Protein AF-A0A523G9M4-F1 (afdb_monomer_lite)

Secondary structure (DSSP, 8-state):
---------------------------------HHHHHHHHHHHHHHHHHHHHTTHHHHHHHHHHHHHHHHHHHHTS--TTHHHHHHHHHHHHHHHHHHHHHHHHHHHH-----TTS-HHHHHHHHHHHHHHHHHHHHHHHHHHHHHHHHHHHTTTT--

Structure (mmCIF, N/CA/C/O backbone):
data_AF-A0A523G9M4-F1
#
_entry.id   AF-A0A523G9M4-F1
#
loop_
_atom_site.group_PDB
_atom_site.id
_atom_site.type_symbol
_atom_site.label_atom_id
_atom_site.label_alt_id
_atom_site.label_comp_id
_atom_site.label_asym_id
_atom_site.label_entity_id
_atom_site.label_seq_id
_atom_site.pdbx_PDB_ins_code
_atom_site.Cartn_x
_atom_site.Cartn_y
_atom_site.Cartn_z
_atom_site.occupancy
_atom_site.B_iso_or_equiv
_atom_site.auth_seq_id
_atom_site.auth_comp_id
_atom_site.auth_asym_id
_atom_site.auth_atom_id
_atom_site.pdbx_PDB_model_num
ATOM 1 N N . MET A 1 1 ? -47.918 -37.002 -17.798 1.00 49.28 1 MET A N 1
ATOM 2 C CA . MET A 1 1 ? -47.624 -38.042 -18.806 1.00 49.28 1 MET A CA 1
ATOM 3 C C . MET A 1 1 ? -47.679 -37.388 -20.171 1.00 49.28 1 MET A C 1
ATOM 5 O O . MET A 1 1 ? -48.755 -36.962 -20.547 1.00 49.28 1 MET A O 1
ATOM 9 N N . ASN A 1 2 ? -46.544 -37.247 -20.854 1.00 39.72 2 ASN A N 1
ATOM 10 C CA . ASN A 1 2 ? -46.475 -37.211 -22.316 1.00 39.72 2 ASN A CA 1
ATOM 11 C C . ASN A 1 2 ? -45.025 -37.482 -22.718 1.00 39.72 2 ASN A C 1
ATOM 13 O O . ASN A 1 2 ? -44.108 -36.773 -22.314 1.00 39.72 2 ASN A O 1
ATOM 17 N N . LYS A 1 3 ? -44.845 -38.599 -23.421 1.00 50.06 3 LYS A N 1
ATOM 18 C CA . LYS A 1 3 ? -43.576 -39.109 -23.930 1.00 50.06 3 LYS A CA 1
ATOM 19 C C . LYS A 1 3 ? -43.377 -38.524 -25.327 1.00 50.06 3 LYS A C 1
ATOM 21 O O . LYS A 1 3 ? -44.263 -38.669 -26.161 1.00 50.06 3 LYS A O 1
ATOM 26 N N . ILE A 1 4 ? -42.228 -37.911 -25.582 1.00 64.50 4 ILE A N 1
ATOM 27 C CA . ILE A 1 4 ? -41.755 -37.569 -26.930 1.00 64.50 4 ILE A CA 1
ATOM 28 C C . ILE A 1 4 ? -40.328 -38.127 -26.978 1.00 64.50 4 ILE A C 1
ATOM 30 O O . ILE A 1 4 ? -39.437 -37.609 -26.322 1.00 64.50 4 ILE A O 1
ATOM 34 N N . SER A 1 5 ? -40.194 -39.410 -27.312 1.00 62.44 5 SER A N 1
ATOM 35 C CA . SER A 1 5 ? -39.913 -39.935 -28.656 1.00 62.44 5 SER A CA 1
ATOM 36 C C . SER A 1 5 ? -38.536 -39.510 -29.173 1.00 62.44 5 SER A C 1
ATOM 38 O O . SER A 1 5 ? -38.370 -38.455 -29.774 1.00 62.44 5 SER A O 1
ATOM 40 N N . PHE A 1 6 ? -37.564 -40.388 -28.923 1.00 52.97 6 PHE A N 1
ATOM 41 C CA . PHE A 1 6 ? -36.231 -40.422 -29.519 1.00 52.97 6 PHE A CA 1
ATOM 42 C C . PHE A 1 6 ? -36.337 -40.678 -31.034 1.00 52.97 6 PHE A C 1
ATOM 44 O O . PHE A 1 6 ? -37.041 -41.600 -31.443 1.00 52.97 6 PHE A O 1
ATOM 51 N N . CYS A 1 7 ? -35.593 -39.931 -31.852 1.00 53.88 7 CYS A N 1
ATOM 52 C CA . CYS A 1 7 ? -35.237 -40.330 -33.215 1.00 53.88 7 CYS A CA 1
ATOM 53 C C . CYS A 1 7 ? -33.726 -40.094 -33.402 1.00 53.88 7 CYS A C 1
ATOM 55 O O . CYS A 1 7 ? -33.277 -38.962 -33.209 1.00 53.88 7 CYS A O 1
ATOM 57 N N . PRO A 1 8 ? -32.928 -41.140 -33.678 1.00 52.50 8 PRO A N 1
ATOM 58 C CA . PRO A 1 8 ? -31.476 -41.060 -33.729 1.00 52.50 8 PRO A CA 1
ATOM 59 C C . PRO A 1 8 ? -30.956 -40.738 -35.139 1.00 52.50 8 PRO A C 1
ATOM 61 O O . PRO A 1 8 ? -31.623 -40.984 -36.136 1.00 52.50 8 PRO A O 1
ATOM 64 N N . LEU A 1 9 ? -29.686 -40.326 -35.171 1.00 48.47 9 LEU A N 1
ATOM 65 C CA . LEU A 1 9 ? -28.737 -40.511 -36.272 1.00 48.47 9 LEU A CA 1
ATOM 66 C C . LEU A 1 9 ? -28.958 -39.681 -37.557 1.00 48.47 9 LEU A C 1
ATOM 68 O O . LEU A 1 9 ? -29.651 -40.093 -38.481 1.00 48.47 9 LEU A O 1
ATOM 72 N N . LEU A 1 10 ? -28.180 -38.604 -37.701 1.00 47.06 10 LEU A N 1
ATOM 73 C CA . LEU A 1 10 ? -27.532 -38.322 -38.983 1.00 47.06 10 LEU A CA 1
ATOM 74 C C . LEU A 1 10 ? -26.115 -37.784 -38.750 1.00 47.06 10 LEU A C 1
ATOM 76 O O . LEU A 1 10 ? -25.897 -36.679 -38.261 1.00 47.06 10 LEU A O 1
ATOM 80 N N . LEU A 1 11 ? -25.162 -38.639 -39.093 1.00 52.97 11 LEU A N 1
ATOM 81 C CA . LEU A 1 11 ? -23.739 -38.391 -39.219 1.00 52.97 11 LEU A CA 1
ATOM 82 C C . LEU A 1 11 ? -23.500 -37.604 -40.517 1.00 52.97 11 LEU A C 1
ATOM 84 O O . LEU A 1 11 ? -23.779 -38.128 -41.591 1.00 52.97 11 LEU A O 1
ATOM 88 N N . ILE A 1 12 ? -22.974 -36.378 -40.432 1.00 60.44 12 ILE A N 1
ATOM 89 C CA . ILE A 1 12 ? -22.326 -35.703 -41.568 1.00 60.44 12 ILE A CA 1
ATOM 90 C C . ILE A 1 12 ? -21.003 -35.109 -41.080 1.00 60.44 12 ILE A C 1
ATOM 92 O O . ILE A 1 12 ? -20.963 -34.072 -40.421 1.00 60.44 12 ILE A O 1
ATOM 96 N N . LEU A 1 13 ? -19.916 -35.801 -41.430 1.00 52.62 13 LEU A N 1
ATOM 97 C CA . LEU A 1 13 ? -18.598 -35.200 -41.596 1.00 52.62 13 LEU A CA 1
ATOM 98 C C . LEU A 1 13 ? -18.681 -34.139 -42.702 1.00 52.62 13 LEU A C 1
ATOM 100 O O . LEU A 1 13 ? -19.100 -34.442 -43.817 1.00 52.62 13 LEU A O 1
ATOM 104 N N . GLY A 1 14 ? -18.205 -32.932 -42.411 1.00 49.09 14 GLY A N 1
ATOM 105 C CA . GLY A 1 14 ? -17.998 -31.878 -43.397 1.00 49.09 14 GLY A CA 1
ATOM 106 C C . GLY A 1 14 ? -16.824 -30.997 -42.993 1.00 49.09 14 GLY A C 1
ATOM 107 O O . GLY A 1 14 ? -17.015 -29.949 -42.386 1.00 49.09 14 GLY A O 1
ATOM 108 N N . LEU A 1 15 ? -15.604 -31.436 -43.314 1.00 56.31 15 LEU A N 1
ATOM 109 C CA . LEU A 1 15 ? -14.419 -30.581 -43.322 1.00 56.31 15 LEU A CA 1
ATOM 110 C C . LEU A 1 15 ? -14.540 -29.613 -44.504 1.00 56.31 15 LEU A C 1
ATOM 112 O O . LEU A 1 15 ? -14.248 -29.982 -45.639 1.00 56.31 15 LEU A O 1
ATOM 116 N N . PHE A 1 16 ? -14.968 -28.380 -44.236 1.00 55.88 16 PHE A N 1
ATOM 117 C CA . PHE A 1 16 ? -14.823 -27.275 -45.179 1.00 55.88 16 PHE A CA 1
ATOM 118 C C . PHE A 1 16 ? -13.495 -26.564 -44.918 1.00 55.88 16 PHE A C 1
ATOM 120 O O . PHE A 1 16 ? -13.358 -25.722 -44.036 1.00 55.88 16 PHE A O 1
ATOM 127 N N . SER A 1 17 ? -12.506 -26.956 -45.713 1.00 49.03 17 SER A N 1
ATOM 128 C CA . SER A 1 17 ? -11.351 -26.138 -46.060 1.00 49.03 17 SER A CA 1
ATOM 129 C C . SER A 1 17 ? -11.755 -25.219 -47.217 1.00 49.03 17 SER A C 1
ATOM 131 O O . SER A 1 17 ? -12.312 -25.712 -48.196 1.00 49.03 17 SER A O 1
ATOM 133 N N . CYS A 1 18 ? -11.518 -23.906 -47.115 1.00 50.00 18 CYS A N 1
ATOM 134 C CA . CYS A 1 18 ? -10.550 -23.181 -47.954 1.00 50.00 18 CYS A CA 1
ATOM 135 C C . CYS A 1 18 ? -10.752 -21.647 -47.915 1.00 50.00 18 CYS A C 1
ATOM 137 O O . CYS A 1 18 ? -11.868 -21.143 -47.991 1.00 50.00 18 CYS A O 1
ATOM 139 N N . SER A 1 19 ? -9.605 -20.962 -47.958 1.00 36.84 19 SER A N 1
ATOM 140 C CA . SER A 1 19 ? -9.320 -19.703 -48.663 1.00 36.84 19 SER A CA 1
ATOM 141 C C . SER A 1 19 ? -9.697 -18.348 -48.042 1.00 36.84 19 SER A C 1
ATOM 143 O O . SER A 1 19 ? -10.809 -17.846 -48.159 1.00 36.84 19 SER A O 1
ATOM 145 N N . SER A 1 20 ? -8.638 -17.693 -47.553 1.00 38.91 20 SER A N 1
ATOM 146 C CA . SER A 1 20 ? -8.266 -16.300 -47.849 1.00 38.91 20 SER A CA 1
ATOM 147 C C . SER A 1 20 ? -9.285 -15.195 -47.558 1.00 38.91 20 SER A C 1
ATOM 149 O O . SER A 1 20 ? -10.062 -14.772 -48.412 1.00 38.91 20 SER A O 1
ATOM 151 N N . SER A 1 21 ? -9.108 -14.575 -46.398 1.00 40.59 21 SER A N 1
ATOM 152 C CA . SER A 1 21 ? -9.090 -13.117 -46.294 1.00 40.59 21 SER A CA 1
ATOM 153 C C . SER A 1 21 ? -8.130 -12.750 -45.174 1.00 40.59 21 SER A C 1
ATOM 155 O O . SER A 1 21 ? -8.520 -12.577 -44.023 1.00 40.59 21 SER A O 1
ATOM 157 N N . THR A 1 22 ? -6.849 -12.670 -45.533 1.00 39.91 22 THR A N 1
ATOM 158 C CA . THR A 1 22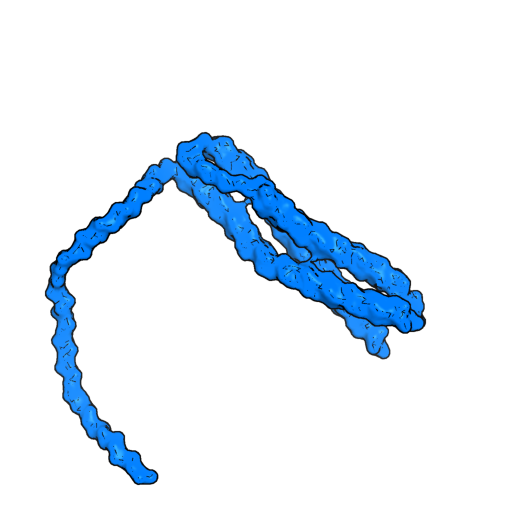 ? -5.873 -11.846 -44.825 1.00 39.91 22 THR A CA 1
ATOM 159 C C . THR A 1 22 ? -6.419 -10.423 -44.851 1.00 39.91 22 THR A C 1
ATOM 161 O O . THR A 1 22 ? -6.283 -9.710 -45.841 1.00 39.91 22 THR A O 1
ATOM 164 N N . LYS A 1 23 ? -7.125 -10.029 -43.792 1.00 36.22 23 LYS A N 1
ATOM 165 C CA . LYS A 1 23 ? -7.240 -8.618 -43.456 1.00 36.22 23 LYS A CA 1
ATOM 166 C C . LYS A 1 23 ? -5.948 -8.272 -42.747 1.00 36.22 23 LYS A C 1
ATOM 168 O O . LYS A 1 23 ? -5.780 -8.574 -41.570 1.00 36.22 23 LYS A O 1
ATOM 173 N N . GLU A 1 24 ? -5.040 -7.684 -43.512 1.00 40.41 24 GLU A N 1
ATOM 174 C CA . GLU A 1 24 ? -4.022 -6.812 -42.959 1.00 40.41 24 GLU A CA 1
ATOM 175 C C . GLU A 1 24 ? -4.732 -5.738 -42.141 1.00 40.41 24 GLU A C 1
ATOM 177 O O . GLU A 1 24 ? -5.370 -4.826 -42.666 1.00 40.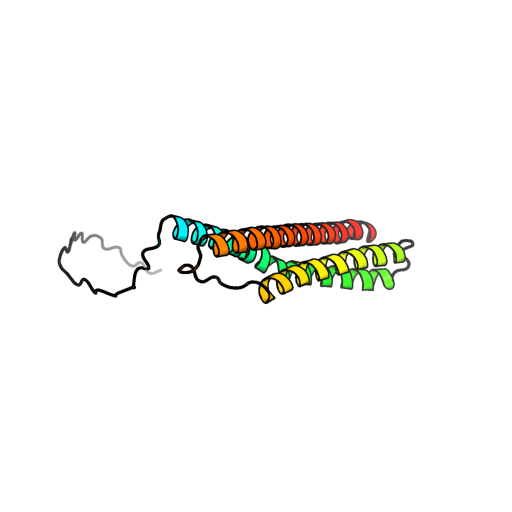41 24 GLU A O 1
ATOM 182 N N . GLN A 1 25 ? -4.683 -5.911 -40.829 1.00 30.53 25 GLN A N 1
ATOM 183 C CA . GLN A 1 25 ? -4.886 -4.833 -39.894 1.00 30.53 25 GLN A CA 1
ATOM 184 C C . GLN A 1 25 ? -3.481 -4.503 -39.419 1.00 30.53 25 GLN A C 1
ATOM 186 O O . GLN A 1 25 ? -2.918 -5.226 -38.602 1.00 30.53 25 GLN A O 1
ATOM 191 N N . GLY A 1 26 ? -2.889 -3.478 -40.033 1.00 42.97 26 GLY A N 1
ATOM 192 C CA . GLY A 1 26 ? -1.633 -2.900 -39.588 1.00 42.97 26 GLY A CA 1
ATOM 193 C C . GLY A 1 26 ? -1.779 -2.452 -38.140 1.00 42.97 26 GLY A C 1
ATOM 194 O O . GLY A 1 26 ? -2.284 -1.370 -37.859 1.00 42.97 26 GLY A O 1
ATOM 195 N N . SER A 1 27 ? -1.388 -3.323 -37.217 1.00 40.12 27 SER A N 1
ATOM 196 C CA . SER A 1 27 ? -0.731 -2.895 -36.001 1.00 40.12 27 SER A CA 1
ATOM 197 C C . SER A 1 27 ? 0.691 -2.570 -36.419 1.00 40.12 27 SER A C 1
ATOM 199 O O . SER A 1 27 ? 1.400 -3.467 -36.876 1.00 40.12 27 SER A O 1
ATOM 201 N N . ASP A 1 28 ? 1.099 -1.312 -36.299 1.00 46.41 28 ASP A N 1
ATOM 202 C CA . ASP A 1 28 ? 2.517 -0.984 -36.220 1.00 46.41 28 ASP A CA 1
ATOM 203 C C . ASP A 1 28 ? 3.091 -1.795 -35.048 1.00 46.41 28 ASP A C 1
ATOM 205 O O . ASP A 1 28 ? 2.957 -1.427 -33.880 1.00 46.41 28 ASP A O 1
ATOM 209 N N . GLU A 1 29 ? 3.629 -2.979 -35.340 1.00 56.81 29 GLU A N 1
ATOM 210 C CA . GLU A 1 29 ? 4.358 -3.775 -34.370 1.00 56.81 29 GLU A CA 1
ATOM 211 C C . GLU A 1 29 ? 5.615 -2.975 -34.054 1.00 56.81 29 GLU A C 1
ATOM 213 O O . GLU A 1 29 ? 6.535 -2.874 -34.866 1.00 56.81 29 GLU A O 1
ATOM 218 N N . VAL A 1 30 ? 5.620 -2.318 -32.894 1.00 68.00 30 VAL A N 1
ATOM 219 C CA . VAL A 1 30 ? 6.804 -1.631 -32.388 1.00 68.00 30 VAL A CA 1
ATOM 220 C C . VAL A 1 30 ? 7.858 -2.707 -32.134 1.00 68.00 30 VAL A C 1
ATOM 222 O O . VAL A 1 30 ? 7.842 -3.373 -31.100 1.00 68.00 30 VAL A O 1
ATOM 225 N N . VAL A 1 31 ? 8.748 -2.913 -33.107 1.00 86.00 31 VAL A N 1
ATOM 226 C CA . VAL A 1 31 ? 9.887 -3.828 -32.994 1.00 86.00 31 VAL A CA 1
ATOM 227 C C . VAL A 1 31 ? 10.868 -3.225 -31.990 1.00 86.00 31 VAL A C 1
ATOM 229 O O . VAL A 1 31 ? 11.617 -2.304 -32.314 1.00 86.00 31 VAL A O 1
ATOM 232 N N . LEU A 1 32 ? 10.830 -3.716 -30.751 1.00 91.44 32 LEU A N 1
ATOM 233 C CA . LEU A 1 32 ? 11.724 -3.286 -29.677 1.00 91.44 32 LEU A CA 1
ATOM 234 C C . LEU A 1 32 ? 13.102 -3.941 -29.821 1.00 91.44 32 LEU A C 1
ATOM 236 O O . LEU A 1 32 ? 13.213 -5.120 -30.165 1.00 91.44 32 LEU A O 1
ATOM 240 N N . SER A 1 33 ? 14.160 -3.197 -29.495 1.00 95.25 33 SER A N 1
ATOM 241 C CA . SER A 1 33 ? 15.480 -3.793 -29.280 1.00 95.25 33 SER A CA 1
ATOM 242 C C . SER A 1 33 ? 15.450 -4.745 -28.072 1.00 95.25 33 SER A C 1
ATOM 244 O O . SER A 1 33 ? 14.592 -4.604 -27.192 1.00 95.25 33 SER A O 1
ATOM 246 N N . PRO A 1 34 ? 16.400 -5.691 -27.959 1.00 96.50 34 PRO A N 1
ATOM 247 C CA . PRO A 1 34 ? 16.505 -6.550 -26.780 1.00 96.50 34 PRO A CA 1
ATOM 248 C C . PRO A 1 34 ? 16.572 -5.770 -25.457 1.00 96.50 34 PRO A C 1
ATOM 250 O O . PRO A 1 34 ? 15.978 -6.173 -24.460 1.00 96.50 34 PRO A O 1
ATOM 253 N N . GLU A 1 35 ? 17.258 -4.629 -25.434 1.00 96.69 35 GLU A N 1
ATOM 254 C CA . GLU A 1 35 ? 17.380 -3.778 -24.252 1.00 96.69 35 GLU A CA 1
ATOM 255 C C . GLU A 1 35 ? 16.086 -3.019 -23.946 1.00 96.69 35 GLU A C 1
ATOM 257 O O . GLU A 1 35 ? 15.714 -2.895 -22.779 1.00 96.69 35 GLU A O 1
ATOM 262 N N . GLN A 1 36 ? 15.373 -2.550 -24.973 1.00 96.69 36 GLN A N 1
ATOM 263 C CA . GLN A 1 36 ? 14.052 -1.941 -24.808 1.00 96.69 36 GLN A CA 1
ATOM 264 C C . GLN A 1 36 ? 13.034 -2.965 -24.293 1.00 96.69 36 GLN A C 1
ATOM 266 O O . GLN A 1 36 ? 12.228 -2.647 -23.421 1.00 96.69 36 GLN A O 1
ATOM 271 N N . GLN A 1 37 ? 13.114 -4.218 -24.746 1.00 97.50 37 GLN A N 1
ATOM 272 C CA . GLN A 1 37 ? 12.278 -5.291 -24.214 1.00 97.50 37 GLN A CA 1
ATOM 273 C C . GLN A 1 37 ? 12.552 -5.535 -22.722 1.00 97.50 37 GLN A C 1
ATOM 275 O O . GLN A 1 37 ? 11.613 -5.650 -21.942 1.00 97.50 37 GLN A O 1
ATOM 280 N N . GLN A 1 38 ? 13.817 -5.524 -22.286 1.00 97.56 38 GLN A N 1
ATOM 281 C CA . GLN A 1 38 ? 14.153 -5.641 -20.859 1.00 97.56 38 GLN A CA 1
ATOM 282 C C . GLN A 1 38 ? 13.599 -4.482 -20.019 1.00 97.56 38 GLN A C 1
ATOM 284 O O . GLN A 1 38 ? 13.179 -4.693 -18.880 1.00 97.56 38 GLN A O 1
ATOM 289 N N . VAL A 1 39 ? 13.615 -3.258 -20.555 1.00 98.12 39 VAL A N 1
ATOM 290 C CA . VAL A 1 39 ? 13.021 -2.087 -19.894 1.00 98.12 39 VAL A CA 1
ATOM 291 C C . VAL A 1 39 ? 11.505 -2.252 -19.778 1.00 98.12 39 VAL A C 1
ATOM 293 O O . VAL A 1 39 ? 10.961 -2.033 -18.700 1.00 98.12 39 VAL A O 1
ATOM 296 N N . LYS A 1 40 ? 10.834 -2.722 -20.834 1.00 97.81 40 LYS A N 1
ATOM 297 C CA . LYS A 1 40 ? 9.392 -3.006 -20.823 1.00 97.81 40 LYS A CA 1
ATOM 298 C C . LYS A 1 40 ? 9.028 -4.093 -19.812 1.00 97.81 40 LYS A C 1
ATOM 300 O O . LYS A 1 40 ? 8.075 -3.944 -19.055 1.00 97.81 40 LYS A O 1
ATOM 305 N N . ASP A 1 41 ? 9.816 -5.162 -19.737 1.00 97.94 41 ASP A N 1
ATOM 306 C CA . ASP A 1 41 ? 9.612 -6.222 -18.745 1.00 97.94 41 ASP A CA 1
ATOM 307 C C . ASP A 1 41 ? 9.808 -5.708 -17.311 1.00 97.94 41 ASP A C 1
ATOM 309 O O . ASP A 1 41 ? 9.177 -6.199 -16.374 1.00 97.94 41 ASP A O 1
ATOM 313 N N . LEU A 1 42 ? 10.704 -4.736 -17.113 1.00 98.44 42 LEU A N 1
ATOM 314 C CA . LEU A 1 42 ? 10.882 -4.079 -15.824 1.00 98.44 42 LEU A CA 1
ATOM 315 C C . LEU A 1 42 ? 9.698 -3.163 -15.489 1.00 98.44 42 LEU A C 1
ATOM 317 O O . LEU A 1 42 ? 9.263 -3.175 -14.342 1.00 98.44 42 LEU A O 1
ATOM 321 N N . GLU A 1 43 ? 9.167 -2.421 -16.463 1.00 98.44 43 GLU A N 1
ATOM 322 C CA . GLU A 1 43 ? 7.964 -1.597 -16.298 1.00 98.44 43 GLU A CA 1
ATOM 323 C C . GLU A 1 43 ? 6.768 -2.459 -15.891 1.00 98.44 43 GLU A C 1
ATOM 325 O O . GLU A 1 43 ? 6.125 -2.168 -14.886 1.00 98.44 43 GLU A O 1
ATOM 330 N N . ASN A 1 44 ? 6.549 -3.580 -16.585 1.00 98.44 44 ASN A N 1
ATOM 331 C CA . ASN A 1 44 ? 5.502 -4.538 -16.232 1.00 98.44 44 ASN A CA 1
ATOM 332 C C . ASN A 1 44 ? 5.652 -5.011 -14.784 1.00 98.44 44 ASN A C 1
ATOM 334 O O . ASN A 1 44 ? 4.702 -4.935 -14.025 1.00 98.44 44 ASN A O 1
ATOM 338 N N . LYS A 1 45 ? 6.863 -5.376 -14.343 1.00 98.56 45 LYS A N 1
ATOM 339 C CA . LYS A 1 45 ? 7.096 -5.782 -12.944 1.00 98.56 45 LYS A CA 1
ATOM 340 C C . LYS A 1 45 ? 6.789 -4.686 -11.924 1.00 98.56 45 LYS A C 1
ATOM 342 O O . LYS A 1 45 ? 6.486 -5.011 -10.784 1.00 98.56 45 LYS A O 1
ATOM 347 N N . VAL A 1 46 ? 6.954 -3.411 -12.277 1.00 98.75 46 VAL A N 1
ATOM 348 C CA . VAL A 1 46 ? 6.568 -2.290 -11.403 1.00 98.75 46 VAL A CA 1
ATOM 349 C C . VAL A 1 46 ? 5.045 -2.217 -11.308 1.00 98.75 46 VAL A C 1
ATOM 351 O O . VAL A 1 46 ? 4.504 -2.129 -10.208 1.00 98.75 46 VAL A O 1
ATOM 354 N N . LEU A 1 47 ? 4.370 -2.286 -12.456 1.00 98.50 47 LEU A N 1
ATOM 355 C CA . LEU A 1 47 ? 2.916 -2.182 -12.548 1.00 98.50 47 LEU A CA 1
ATOM 356 C C . LEU A 1 47 ? 2.194 -3.409 -11.975 1.00 98.50 47 LEU A C 1
ATOM 358 O O . LEU A 1 47 ? 1.160 -3.243 -11.343 1.00 98.50 47 LEU A O 1
ATOM 362 N N . ASP A 1 48 ? 2.772 -4.603 -12.088 1.00 98.75 48 ASP A N 1
ATOM 363 C CA . ASP A 1 48 ? 2.242 -5.831 -11.489 1.00 98.75 48 ASP A CA 1
ATOM 364 C C . ASP A 1 48 ? 2.142 -5.698 -9.960 1.00 98.75 48 ASP A C 1
ATOM 366 O O . ASP A 1 48 ? 1.140 -6.090 -9.367 1.00 98.75 48 ASP A O 1
ATOM 370 N N . ILE A 1 49 ? 3.151 -5.094 -9.310 1.00 98.69 49 ILE A N 1
ATOM 371 C CA . ILE A 1 49 ? 3.114 -4.842 -7.858 1.00 98.69 49 ILE A CA 1
ATOM 372 C C . ILE A 1 49 ? 2.032 -3.807 -7.530 1.00 98.69 49 ILE A C 1
ATOM 374 O O . ILE A 1 49 ? 1.292 -3.978 -6.565 1.00 98.69 49 ILE A O 1
ATOM 378 N N . HIS A 1 50 ? 1.913 -2.742 -8.330 1.00 98.50 50 HIS A N 1
ATOM 379 C CA . HIS A 1 50 ? 0.827 -1.770 -8.176 1.00 98.50 50 HIS A CA 1
ATOM 380 C C . HIS A 1 50 ? -0.545 -2.457 -8.257 1.00 98.50 50 HIS A C 1
ATOM 382 O O . HIS A 1 50 ? -1.374 -2.269 -7.368 1.00 98.50 50 HIS A O 1
ATOM 388 N N . ASP A 1 51 ? -0.767 -3.286 -9.275 1.00 98.62 51 ASP A N 1
ATOM 389 C CA . ASP A 1 51 ? -2.041 -3.967 -9.504 1.00 98.62 51 ASP A CA 1
ATOM 390 C C . ASP A 1 51 ? -2.357 -4.990 -8.401 1.00 98.62 51 ASP A C 1
ATOM 392 O O . ASP A 1 51 ? -3.526 -5.186 -8.066 1.00 98.62 51 ASP A O 1
ATOM 396 N N . GLU A 1 52 ? -1.339 -5.598 -7.785 1.00 98.19 52 GLU A N 1
ATOM 397 C CA . GLU A 1 52 ? -1.494 -6.472 -6.616 1.00 98.19 52 GLU A CA 1
ATOM 398 C C . GLU A 1 52 ? -1.913 -5.696 -5.353 1.00 98.19 52 GLU A C 1
ATOM 400 O O . GLU A 1 52 ? -2.760 -6.160 -4.586 1.00 98.19 52 GLU A O 1
ATOM 405 N N . VAL A 1 53 ? -1.345 -4.506 -5.136 1.00 98.00 53 VAL A N 1
ATOM 406 C CA . VAL A 1 53 ? -1.594 -3.680 -3.940 1.00 98.00 53 VAL A CA 1
ATOM 407 C C . VAL A 1 53 ? -2.906 -2.900 -4.038 1.00 98.00 53 VAL A C 1
ATOM 409 O O . VAL A 1 53 ? -3.588 -2.702 -3.033 1.00 98.00 53 VAL A O 1
ATOM 412 N N . MET A 1 54 ? -3.308 -2.473 -5.236 1.00 96.81 54 MET A N 1
ATOM 413 C CA . MET A 1 54 ? -4.487 -1.623 -5.438 1.00 96.81 54 MET A CA 1
ATOM 414 C C . MET A 1 54 ? -5.789 -2.164 -4.815 1.00 96.81 54 MET A C 1
ATOM 416 O O . MET A 1 54 ? -6.474 -1.401 -4.125 1.00 96.81 54 MET A O 1
ATOM 420 N N . PRO A 1 55 ? -6.145 -3.456 -4.963 1.00 97.81 55 PRO A N 1
ATOM 421 C CA . PRO A 1 55 ? -7.325 -4.026 -4.312 1.00 97.81 55 PRO A CA 1
ATOM 422 C C . PRO A 1 55 ? -7.301 -3.921 -2.780 1.00 97.81 55 PRO A C 1
ATOM 424 O O . PRO A 1 55 ? -8.358 -3.886 -2.149 1.00 97.81 55 PRO A O 1
ATOM 427 N N . GLN A 1 56 ? -6.115 -3.847 -2.167 1.00 98.31 56 GLN A N 1
ATOM 428 C CA . GLN A 1 56 ? -5.955 -3.787 -0.715 1.00 98.31 56 GLN A CA 1
ATOM 429 C C . GLN A 1 56 ? -6.299 -2.413 -0.125 1.00 98.31 56 GLN A C 1
ATOM 431 O O . GLN A 1 56 ? -6.551 -2.320 1.075 1.00 98.31 56 GLN A O 1
ATOM 436 N N . MET A 1 57 ? -6.386 -1.352 -0.934 1.00 98.31 57 MET A N 1
ATOM 437 C CA . MET A 1 57 ? -6.768 -0.017 -0.449 1.00 98.31 57 MET A CA 1
ATOM 438 C C . MET A 1 57 ? -8.164 -0.015 0.181 1.00 98.31 57 MET A C 1
ATOM 440 O O . MET A 1 57 ? -8.373 0.587 1.233 1.00 98.31 57 MET A O 1
ATOM 444 N N . GLY A 1 58 ? -9.105 -0.765 -0.404 1.00 97.94 58 GLY A N 1
ATOM 445 C CA . GLY A 1 58 ? -10.432 -0.960 0.185 1.00 97.94 58 GLY A CA 1
ATOM 446 C C . GLY A 1 58 ? -10.376 -1.703 1.524 1.00 97.94 58 GLY A C 1
ATOM 447 O O . GLY A 1 58 ? -11.105 -1.361 2.454 1.00 97.94 58 GLY A O 1
ATOM 448 N N . THR A 1 59 ? -9.466 -2.671 1.653 1.00 98.56 59 THR A N 1
ATOM 449 C CA . THR A 1 59 ? -9.225 -3.390 2.911 1.00 98.56 59 THR A CA 1
ATOM 450 C C . THR A 1 59 ? -8.697 -2.456 3.999 1.00 98.56 59 THR A C 1
ATOM 452 O O . THR A 1 59 ? -9.186 -2.526 5.124 1.00 98.56 59 THR A O 1
ATOM 455 N N . LEU A 1 60 ? -7.759 -1.551 3.684 1.00 98.69 60 LEU A N 1
ATOM 456 C CA . LEU A 1 60 ? -7.244 -0.565 4.646 1.00 98.69 60 LEU A CA 1
ATOM 457 C C . LEU A 1 60 ? -8.366 0.317 5.209 1.00 98.69 60 LEU A C 1
ATOM 459 O O . LEU A 1 60 ? -8.490 0.455 6.426 1.00 98.69 60 LEU A O 1
ATOM 463 N N . VAL A 1 61 ? -9.215 0.858 4.328 1.00 98.56 61 VAL A N 1
ATOM 464 C CA . VAL A 1 61 ? -10.361 1.695 4.721 1.00 98.56 61 VAL A CA 1
ATOM 465 C C . VAL A 1 61 ? -11.339 0.906 5.591 1.00 98.56 61 VAL A C 1
ATOM 467 O O . VAL A 1 61 ? -11.721 1.368 6.663 1.00 98.56 61 VAL A O 1
ATOM 470 N N . SER A 1 62 ? -11.686 -0.318 5.186 1.00 98.62 62 SER A N 1
ATOM 471 C CA . SER A 1 62 ? -12.609 -1.162 5.948 1.00 98.62 62 SER A CA 1
ATOM 472 C C . SER A 1 62 ? -12.076 -1.527 7.339 1.00 98.62 62 SER A C 1
ATOM 474 O O . SER A 1 62 ? -12.832 -1.533 8.311 1.00 98.62 62 SER A O 1
ATOM 476 N N . LEU A 1 63 ? -10.781 -1.831 7.467 1.00 98.69 63 LEU A N 1
ATOM 477 C CA . LEU A 1 63 ? -10.159 -2.139 8.760 1.00 98.69 63 LEU A CA 1
ATOM 478 C C . LEU A 1 63 ? -10.108 -0.909 9.669 1.00 98.69 63 LEU A C 1
ATOM 480 O O . LEU A 1 63 ? -10.370 -1.015 10.867 1.00 98.69 63 LEU A O 1
ATOM 484 N N . LYS A 1 64 ? -9.835 0.266 9.094 1.00 98.69 64 LYS A N 1
ATOM 485 C CA . LYS A 1 64 ? -9.884 1.539 9.813 1.00 98.69 64 LYS A CA 1
ATOM 486 C C . LYS A 1 64 ? -11.276 1.795 10.386 1.00 98.69 64 LYS A C 1
ATOM 488 O O . LYS A 1 64 ? -11.388 2.085 11.573 1.00 98.69 64 LYS A O 1
ATOM 493 N N . GLU A 1 65 ? -12.326 1.652 9.580 1.00 98.56 65 GLU A N 1
ATOM 494 C CA . GLU A 1 65 ? -13.713 1.851 10.028 1.00 98.56 65 GLU A CA 1
ATOM 495 C C . GLU A 1 65 ? -14.089 0.897 11.173 1.00 98.56 65 GLU A C 1
ATOM 497 O O . GLU A 1 65 ? -14.714 1.309 12.152 1.00 98.56 65 GLU A O 1
ATOM 502 N N . GLN A 1 66 ? -13.656 -0.366 11.098 1.00 98.19 66 GLN A N 1
ATOM 503 C CA . GLN A 1 66 ? -13.880 -1.352 12.160 1.00 98.19 66 GLN A CA 1
ATOM 504 C C . GLN A 1 66 ? -13.181 -0.966 13.470 1.00 98.19 66 GLN A C 1
ATOM 506 O O . GLN A 1 66 ? -13.802 -1.014 14.534 1.00 98.19 66 GLN A O 1
ATOM 511 N N . LEU A 1 67 ? -11.914 -0.544 13.410 1.00 98.00 67 LEU A N 1
ATOM 512 C CA . LEU A 1 67 ? -11.173 -0.085 14.590 1.00 98.00 67 LEU A CA 1
ATOM 513 C C . LEU A 1 67 ? -11.781 1.192 15.184 1.00 98.00 67 LEU A C 1
ATOM 515 O O . LEU A 1 67 ? -11.900 1.303 16.402 1.00 98.00 67 LEU A O 1
ATOM 519 N N . GLN A 1 68 ? -12.237 2.126 14.346 1.00 97.81 68 GLN A N 1
ATOM 520 C CA . GLN A 1 68 ? -12.922 3.340 14.799 1.00 97.81 68 GLN A CA 1
ATOM 521 C C . GLN A 1 68 ? -14.236 3.019 15.524 1.00 97.81 68 GLN A C 1
ATOM 523 O O . GLN A 1 68 ? -14.488 3.550 16.608 1.00 97.81 68 GLN A O 1
ATOM 528 N N . ALA A 1 69 ? -15.050 2.112 14.974 1.00 96.50 69 ALA A N 1
ATOM 529 C CA . ALA A 1 69 ? -16.274 1.650 15.627 1.00 96.50 69 ALA A CA 1
ATOM 530 C C . ALA A 1 69 ? -15.973 0.969 16.974 1.00 96.50 69 ALA A C 1
ATOM 532 O O . ALA A 1 69 ? -16.652 1.220 17.972 1.00 96.50 69 ALA A O 1
ATOM 533 N N . LYS A 1 70 ? -14.908 0.161 17.035 1.00 93.75 70 LYS A N 1
ATOM 534 C CA . LYS A 1 70 ? -14.453 -0.467 18.279 1.00 93.75 70 LYS A CA 1
ATOM 535 C C . LYS A 1 70 ? -14.015 0.572 19.314 1.00 93.75 70 LYS A C 1
ATOM 537 O O . LYS A 1 70 ? -14.427 0.475 20.469 1.00 93.75 70 LYS A O 1
ATOM 542 N N . ASN A 1 71 ? -13.256 1.591 18.910 1.00 95.44 71 ASN A N 1
ATOM 543 C CA . ASN A 1 71 ? -12.849 2.691 19.789 1.00 95.44 71 ASN A CA 1
ATOM 544 C C . ASN A 1 71 ? -14.050 3.451 20.351 1.00 95.44 71 ASN A C 1
ATOM 546 O O . ASN A 1 71 ? -14.039 3.810 21.528 1.00 95.44 71 ASN A O 1
ATOM 550 N N . GLN A 1 72 ? -15.110 3.643 19.565 1.00 95.00 72 GLN A N 1
ATOM 551 C CA . GLN A 1 72 ? -16.342 4.267 20.049 1.00 95.00 72 GLN A CA 1
ATOM 552 C C . GLN A 1 72 ? -17.019 3.434 21.152 1.00 95.00 72 GLN A C 1
ATOM 554 O O . GLN A 1 72 ? -17.449 3.988 22.170 1.00 95.00 72 GLN A O 1
ATOM 559 N N . THR A 1 73 ? -17.072 2.108 20.985 1.00 93.50 73 THR A N 1
ATOM 560 C CA . THR A 1 73 ? -17.592 1.187 22.008 1.00 93.50 73 THR A CA 1
ATOM 561 C C . THR A 1 73 ? -16.714 1.187 23.261 1.00 93.50 73 THR A C 1
ATOM 563 O O . THR A 1 73 ? -17.234 1.360 24.363 1.00 93.50 73 THR A O 1
ATOM 566 N N . LEU A 1 74 ? -15.391 1.062 23.111 1.00 92.44 74 LEU A N 1
ATOM 567 C CA . LEU A 1 74 ? -14.437 1.067 24.228 1.00 92.44 74 LEU A CA 1
ATOM 568 C C . LEU A 1 74 ? -14.497 2.372 25.024 1.00 92.44 74 LEU A C 1
ATOM 570 O O . LEU A 1 74 ? -14.564 2.333 26.250 1.00 92.44 74 LEU A O 1
ATOM 574 N N . SER A 1 75 ? -14.567 3.514 24.337 1.00 90.81 75 SER A N 1
ATOM 575 C CA . SER A 1 75 ? -14.665 4.842 24.963 1.00 90.81 75 SER A CA 1
ATOM 576 C C . SER A 1 75 ? -15.940 5.029 25.789 1.00 90.81 75 SER A C 1
ATOM 578 O O . SER A 1 75 ? -15.984 5.880 26.673 1.00 90.81 75 SER A O 1
ATOM 580 N N . SER A 1 76 ? -16.981 4.242 25.506 1.00 91.00 76 SER A N 1
ATOM 581 C CA . SER A 1 76 ? -18.242 4.242 26.258 1.00 91.00 76 SER A CA 1
ATOM 582 C C . SER A 1 76 ? -18.287 3.156 27.342 1.00 91.00 76 SER A C 1
ATOM 584 O O . SER A 1 76 ? -19.271 3.057 28.076 1.00 91.00 76 SER A O 1
ATOM 586 N N . SER A 1 77 ? -17.253 2.317 27.428 1.00 90.00 77 SER A N 1
ATOM 587 C CA . SER A 1 77 ? -17.164 1.212 28.378 1.00 90.00 77 SER A CA 1
ATOM 588 C C . SER A 1 77 ? -16.495 1.650 29.684 1.00 90.00 77 SER A C 1
ATOM 590 O O . SER A 1 77 ? -15.683 2.569 29.710 1.00 90.00 77 SER A O 1
ATOM 592 N N . ASN A 1 78 ? -16.790 0.940 30.775 1.00 88.69 78 ASN A N 1
ATOM 593 C CA . ASN A 1 78 ? -16.070 1.087 32.046 1.00 88.69 78 ASN A CA 1
ATOM 594 C C . ASN A 1 78 ? -14.903 0.087 32.161 1.00 88.69 78 ASN A C 1
ATOM 596 O O . ASN A 1 78 ? -14.508 -0.265 33.274 1.00 88.69 78 ASN A O 1
ATOM 600 N N . HIS A 1 79 ? -14.401 -0.441 31.037 1.00 87.25 79 HIS A N 1
ATOM 601 C CA . HIS A 1 79 ? -13.318 -1.418 31.064 1.00 87.25 79 HIS A CA 1
ATOM 602 C C . HIS A 1 79 ? -12.024 -0.744 31.564 1.00 87.25 79 HIS A C 1
ATOM 604 O O . HIS A 1 79 ? -11.675 0.318 31.044 1.00 87.25 79 HIS A O 1
ATOM 610 N N . PRO A 1 80 ? -11.295 -1.329 32.536 1.00 87.38 80 PRO A N 1
ATOM 611 C CA . PRO A 1 80 ? -10.095 -0.713 33.116 1.00 87.38 80 PRO A CA 1
ATOM 612 C C . PRO A 1 80 ? -9.043 -0.328 32.070 1.00 87.38 80 PRO A C 1
ATOM 614 O O . PRO A 1 80 ? -8.430 0.730 32.171 1.00 87.38 80 PRO A O 1
ATOM 617 N N . ASP A 1 81 ? -8.914 -1.154 31.030 1.00 89.25 81 ASP A N 1
ATOM 618 C CA . ASP A 1 81 ? -7.918 -0.982 29.965 1.00 89.25 81 ASP A CA 1
ATOM 619 C C . ASP A 1 81 ? -8.461 -0.241 28.727 1.00 89.25 81 ASP A C 1
ATOM 621 O O . ASP A 1 81 ? -7.795 -0.194 27.693 1.00 89.25 81 ASP A O 1
ATOM 625 N N . ALA A 1 82 ? -9.681 0.315 28.783 1.00 90.50 82 ALA A N 1
ATOM 626 C CA . ALA A 1 82 ? -10.322 0.934 27.618 1.00 90.50 82 ALA A CA 1
ATOM 627 C C . ALA A 1 82 ? -9.491 2.082 27.028 1.00 90.50 82 ALA A C 1
ATOM 629 O O . ALA A 1 82 ? -9.355 2.185 25.812 1.00 90.50 82 ALA A O 1
ATOM 630 N N . TYR A 1 83 ? -8.925 2.931 27.888 1.00 92.56 83 TYR A N 1
ATOM 631 C CA . TYR A 1 83 ? -8.130 4.082 27.462 1.00 92.56 83 TYR A CA 1
ATOM 632 C C . TYR A 1 83 ? -6.866 3.658 26.702 1.00 92.56 83 TYR A C 1
ATOM 634 O O . TYR A 1 83 ? -6.602 4.161 25.609 1.00 92.56 83 TYR A O 1
ATOM 642 N N . ASP A 1 84 ? -6.127 2.688 27.242 1.00 93.56 84 ASP A N 1
ATOM 643 C CA . ASP A 1 84 ? -4.896 2.195 26.623 1.00 93.56 84 ASP A CA 1
ATOM 644 C C . ASP A 1 84 ? -5.189 1.484 25.293 1.00 93.56 84 ASP A C 1
ATOM 646 O O . ASP A 1 84 ? -4.479 1.692 24.309 1.00 93.56 84 ASP A O 1
ATOM 650 N N . GLN A 1 85 ? -6.278 0.710 25.217 1.00 92.81 85 GLN A N 1
ATOM 651 C CA . GLN A 1 85 ? -6.704 0.069 23.968 1.00 92.81 85 GLN A CA 1
ATOM 652 C C . GLN A 1 85 ? -7.099 1.079 22.889 1.00 92.81 85 GLN A C 1
ATOM 654 O O . GLN A 1 85 ? -6.746 0.888 21.727 1.00 92.81 85 GLN A O 1
ATOM 659 N N . VAL A 1 86 ? -7.797 2.160 23.255 1.00 95.19 86 VAL A N 1
ATOM 660 C CA . VAL A 1 86 ? -8.153 3.226 22.306 1.00 95.19 86 VAL A CA 1
ATOM 661 C C . VAL A 1 86 ? -6.894 3.844 21.702 1.00 95.19 86 VAL A C 1
ATOM 663 O O . VAL A 1 86 ? -6.806 3.949 20.479 1.00 95.19 86 VAL A O 1
ATOM 666 N N . ILE A 1 87 ? -5.887 4.153 22.527 1.00 96.44 87 ILE A N 1
ATOM 667 C CA . ILE A 1 87 ? -4.603 4.696 22.057 1.00 96.44 87 ILE A CA 1
ATOM 668 C C . ILE A 1 87 ? -3.897 3.719 21.112 1.00 96.44 87 ILE A C 1
ATOM 670 O O . ILE A 1 87 ? -3.408 4.126 20.058 1.00 96.44 87 ILE A O 1
ATOM 674 N N . LEU A 1 88 ? -3.835 2.433 21.469 1.00 96.38 88 LEU A N 1
ATOM 675 C CA . LEU A 1 88 ? -3.206 1.420 20.619 1.00 96.38 88 LEU A CA 1
ATOM 676 C C . LEU A 1 88 ? -3.923 1.297 19.270 1.00 96.38 88 LEU A C 1
ATOM 678 O O . LEU A 1 88 ? -3.272 1.274 18.226 1.00 96.38 88 LEU A O 1
ATOM 682 N N . ASN A 1 89 ? -5.254 1.285 19.275 1.00 96.94 89 ASN A N 1
ATOM 683 C CA . ASN A 1 89 ? -6.049 1.246 18.053 1.00 96.94 89 ASN A CA 1
ATOM 684 C C . ASN A 1 89 ? -5.859 2.515 17.205 1.00 96.94 89 ASN A C 1
ATOM 686 O O . ASN A 1 89 ? -5.764 2.406 15.985 1.00 96.94 89 ASN A O 1
ATOM 690 N N . ASP A 1 90 ? -5.740 3.699 17.814 1.00 98.19 90 ASP A N 1
ATOM 691 C CA . ASP A 1 90 ? -5.493 4.957 17.092 1.00 98.19 90 ASP A CA 1
ATOM 692 C C . ASP A 1 90 ? -4.122 4.966 16.389 1.00 98.19 90 ASP A C 1
ATOM 694 O O . ASP A 1 90 ? -3.996 5.473 15.268 1.00 98.19 90 ASP A O 1
ATOM 698 N N . LEU A 1 91 ? -3.097 4.349 16.991 1.00 98.31 91 LEU A N 1
ATOM 699 C CA . LEU A 1 91 ? -1.796 4.149 16.339 1.00 98.31 91 LEU A CA 1
ATOM 700 C C . LEU A 1 91 ? -1.920 3.235 15.114 1.00 98.31 91 LEU A C 1
ATOM 702 O O . LEU A 1 91 ? -1.347 3.521 14.062 1.00 98.31 91 LEU A O 1
ATOM 706 N N . VAL A 1 92 ? -2.701 2.159 15.225 1.00 98.56 92 VAL A N 1
ATOM 707 C CA . VAL A 1 92 ? -2.950 1.238 14.109 1.00 98.56 92 VAL A CA 1
ATOM 708 C C . VAL A 1 92 ? -3.763 1.914 13.000 1.00 98.56 92 VAL A C 1
ATOM 710 O O . VAL A 1 92 ? -3.419 1.773 11.829 1.00 98.56 92 VAL A O 1
ATOM 713 N N . ILE A 1 93 ? -4.781 2.707 13.348 1.00 98.75 93 ILE A N 1
ATOM 714 C CA . ILE A 1 93 ? -5.555 3.521 12.396 1.00 98.75 93 ILE A CA 1
ATOM 715 C C . ILE A 1 93 ? -4.641 4.496 11.647 1.00 98.75 93 ILE A C 1
ATOM 717 O O . ILE A 1 93 ? -4.713 4.584 10.423 1.00 98.75 93 ILE A O 1
ATOM 721 N N . THR A 1 94 ? -3.745 5.180 12.361 1.00 98.69 94 THR A N 1
ATOM 722 C CA . THR A 1 94 ? -2.766 6.090 11.747 1.00 98.69 94 THR A CA 1
ATOM 723 C C . THR A 1 94 ? -1.867 5.351 10.754 1.00 98.69 94 THR A C 1
ATOM 725 O O . THR A 1 94 ? -1.594 5.856 9.667 1.00 98.69 94 THR A O 1
ATOM 728 N N . ASN A 1 95 ? -1.446 4.130 11.090 1.00 98.69 95 ASN A N 1
ATOM 729 C CA . ASN A 1 95 ? -0.623 3.304 10.212 1.00 98.69 95 ASN A CA 1
ATOM 730 C C . ASN A 1 95 ? -1.378 2.845 8.948 1.00 98.69 95 ASN A C 1
ATOM 732 O O . ASN A 1 95 ? -0.804 2.826 7.861 1.00 98.69 95 ASN A O 1
ATOM 736 N N . LEU A 1 96 ? -2.673 2.518 9.064 1.00 98.81 96 LEU A N 1
ATOM 737 C CA . LEU A 1 96 ? -3.534 2.225 7.909 1.00 98.81 96 LEU A CA 1
ATOM 738 C C . LEU A 1 96 ? -3.654 3.438 6.974 1.00 98.81 96 LEU A C 1
ATOM 740 O O . LEU A 1 96 ? -3.529 3.284 5.759 1.00 98.81 96 LEU A O 1
ATOM 744 N N . ASP A 1 97 ? -3.861 4.634 7.535 1.00 98.75 97 ASP A N 1
ATOM 745 C CA . ASP A 1 97 ? -3.942 5.881 6.765 1.00 98.75 97 ASP A CA 1
ATOM 746 C C . ASP A 1 97 ? -2.624 6.198 6.053 1.00 98.75 97 ASP A C 1
ATOM 748 O O . ASP A 1 97 ? -2.632 6.559 4.877 1.00 98.75 97 ASP A O 1
ATOM 752 N N . GLN A 1 98 ? -1.489 6.015 6.731 1.00 98.75 98 GLN A N 1
ATOM 753 C CA . GLN A 1 98 ? -0.180 6.240 6.127 1.00 98.75 98 GLN A CA 1
ATOM 754 C C . GLN A 1 98 ? 0.087 5.262 4.975 1.00 98.75 98 GLN A C 1
ATOM 756 O O . GLN A 1 98 ? 0.507 5.689 3.903 1.00 98.75 98 GLN A O 1
ATOM 761 N N . ALA A 1 99 ? -0.193 3.967 5.157 1.00 98.75 99 ALA A N 1
ATOM 762 C CA . ALA A 1 99 ? -0.020 2.973 4.097 1.00 98.75 99 ALA A CA 1
ATOM 763 C C . ALA A 1 99 ? -0.914 3.260 2.877 1.00 98.75 99 ALA A C 1
ATOM 765 O O . ALA A 1 99 ? -0.484 3.093 1.734 1.00 98.75 99 ALA A O 1
ATOM 766 N N . HIS A 1 100 ? -2.147 3.721 3.112 1.00 98.69 100 HIS A N 1
ATOM 767 C CA . HIS A 1 100 ? -3.045 4.151 2.045 1.00 98.69 100 HIS A CA 1
ATOM 768 C C . HIS A 1 100 ? -2.479 5.371 1.305 1.00 98.69 100 HIS A C 1
ATOM 770 O O . HIS A 1 100 ? -2.423 5.382 0.074 1.00 98.69 100 HIS A O 1
ATOM 776 N N . GLU A 1 101 ? -2.038 6.394 2.040 1.00 98.69 101 GLU A N 1
ATOM 777 C CA . GLU A 1 101 ? -1.510 7.620 1.442 1.00 98.69 101 GLU A CA 1
ATOM 778 C C . GLU A 1 101 ? -0.230 7.370 0.647 1.00 98.69 101 GLU A C 1
ATOM 780 O O . GLU A 1 101 ? -0.103 7.895 -0.451 1.00 98.69 101 GLU A O 1
ATOM 785 N N . GLU A 1 102 ? 0.673 6.510 1.119 1.00 98.75 102 GLU A N 1
ATOM 786 C CA . GLU A 1 102 ? 1.898 6.156 0.395 1.00 98.75 102 GLU A CA 1
ATOM 787 C C . GLU A 1 102 ? 1.616 5.538 -0.983 1.00 98.75 102 GLU A C 1
ATOM 789 O O . GLU A 1 102 ? 2.304 5.852 -1.959 1.00 98.75 102 GLU A O 1
ATOM 794 N N . MET A 1 103 ? 0.578 4.702 -1.097 1.00 98.44 103 MET A N 1
ATOM 795 C CA . MET A 1 103 ? 0.147 4.158 -2.387 1.00 98.44 103 MET A CA 1
ATOM 796 C C . MET A 1 103 ? -0.424 5.249 -3.302 1.00 98.44 103 MET A C 1
ATOM 798 O O . MET A 1 103 ? -0.112 5.298 -4.495 1.00 98.44 103 MET A O 1
ATOM 802 N N . MET A 1 104 ? -1.227 6.161 -2.747 1.00 98.38 104 MET A N 1
ATOM 803 C CA . MET A 1 104 ? -1.778 7.297 -3.493 1.00 98.38 104 MET A CA 1
ATOM 804 C C . MET A 1 104 ? -0.676 8.260 -3.948 1.00 98.38 104 MET A C 1
ATOM 806 O O . MET A 1 104 ? -0.686 8.719 -5.090 1.0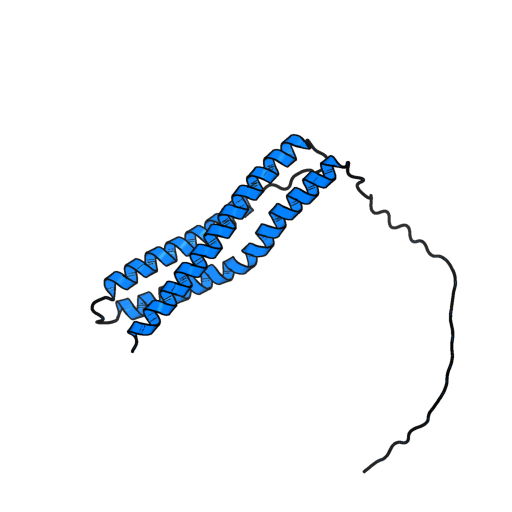0 98.38 104 MET A O 1
ATOM 810 N N . ASP A 1 105 ? 0.300 8.532 -3.086 1.00 98.75 105 ASP A N 1
ATOM 811 C CA . ASP A 1 105 ? 1.490 9.317 -3.390 1.00 98.75 105 ASP A CA 1
ATOM 812 C C . ASP A 1 105 ? 2.302 8.679 -4.509 1.00 98.75 105 ASP A C 1
ATOM 814 O O . ASP A 1 105 ? 2.692 9.369 -5.454 1.00 98.75 105 ASP A O 1
ATOM 818 N N . TRP A 1 106 ? 2.526 7.366 -4.449 1.00 98.75 106 TRP A N 1
ATOM 819 C CA . TRP A 1 106 ? 3.222 6.662 -5.517 1.00 98.75 106 TRP A CA 1
ATOM 820 C C . TRP A 1 106 ? 2.490 6.824 -6.855 1.00 98.75 106 TRP A C 1
ATOM 822 O O . TRP A 1 106 ? 3.106 7.243 -7.833 1.00 98.75 106 TRP A O 1
ATOM 832 N N . MET A 1 107 ? 1.170 6.613 -6.893 1.00 98.12 107 MET A N 1
ATOM 833 C CA . MET A 1 107 ? 0.377 6.771 -8.121 1.00 98.12 107 MET A CA 1
ATOM 834 C C . MET A 1 107 ? 0.406 8.195 -8.685 1.00 98.12 107 MET A C 1
ATOM 836 O O . MET A 1 107 ? 0.450 8.371 -9.901 1.00 98.12 107 MET A O 1
ATOM 840 N N . ARG A 1 108 ? 0.389 9.221 -7.824 1.00 98.50 108 ARG A N 1
ATOM 841 C CA . ARG A 1 108 ? 0.455 10.627 -8.259 1.00 98.50 108 ARG A CA 1
ATOM 842 C C . ARG A 1 108 ? 1.814 11.005 -8.840 1.00 98.50 108 ARG A C 1
ATOM 844 O O . ARG A 1 108 ? 1.881 11.884 -9.696 1.00 98.50 108 ARG A O 1
ATOM 851 N N . ASN A 1 109 ? 2.884 10.379 -8.353 1.00 98.25 109 ASN A N 1
ATOM 852 C CA . ASN A 1 109 ? 4.257 10.719 -8.723 1.00 98.25 109 ASN A CA 1
ATOM 853 C C . ASN A 1 109 ? 4.857 9.785 -9.785 1.00 98.25 109 ASN A C 1
ATOM 855 O O . ASN A 1 109 ? 5.867 10.138 -10.397 1.00 98.25 109 ASN A O 1
ATOM 859 N N . TYR A 1 110 ? 4.266 8.611 -10.015 1.00 98.50 110 TYR A N 1
ATOM 860 C CA . TYR A 1 110 ? 4.703 7.693 -11.057 1.00 98.50 110 TYR A CA 1
ATOM 861 C C . TYR A 1 110 ? 4.481 8.298 -12.449 1.00 98.50 110 TYR A C 1
ATOM 863 O O . TYR A 1 110 ? 3.411 8.815 -12.776 1.00 98.50 110 TYR A O 1
ATOM 871 N N . GLN A 1 111 ? 5.505 8.213 -13.293 1.00 97.44 111 GLN A N 1
ATOM 872 C CA . GLN A 1 111 ? 5.506 8.727 -14.654 1.00 97.44 111 GLN A CA 1
ATOM 873 C C . GLN A 1 111 ? 5.695 7.567 -15.624 1.00 97.44 111 GLN A C 1
ATOM 875 O O . GLN A 1 111 ? 6.651 6.800 -15.528 1.00 97.44 111 GLN A O 1
ATOM 880 N N . ARG A 1 112 ? 4.779 7.462 -16.590 1.00 95.31 112 ARG A N 1
ATOM 881 C CA . ARG A 1 112 ? 4.920 6.543 -17.723 1.00 95.31 112 ARG A CA 1
ATOM 882 C C . ARG A 1 112 ? 6.176 6.913 -18.506 1.00 95.31 112 ARG A C 1
ATOM 884 O O . ARG A 1 112 ? 6.362 8.084 -18.840 1.00 95.31 112 ARG A O 1
ATOM 891 N N . ILE A 1 113 ? 7.008 5.923 -18.802 1.00 96.19 113 ILE A N 1
ATOM 892 C CA . ILE A 1 113 ? 8.213 6.133 -19.602 1.00 96.19 113 ILE A CA 1
ATOM 893 C C . ILE A 1 113 ? 7.888 6.107 -21.099 1.00 96.19 113 ILE A C 1
ATOM 895 O O . ILE A 1 113 ? 6.929 5.473 -21.537 1.00 96.19 113 ILE A O 1
ATOM 899 N N . ASP A 1 114 ? 8.725 6.761 -21.901 1.00 96.19 114 ASP A N 1
ATOM 900 C CA . ASP A 1 114 ? 8.784 6.503 -23.339 1.00 96.19 114 ASP A CA 1
ATOM 901 C C . ASP A 1 114 ? 9.780 5.367 -23.589 1.00 96.19 114 ASP A C 1
ATOM 903 O O . ASP A 1 114 ? 10.991 5.550 -23.448 1.00 96.19 114 ASP A O 1
ATOM 907 N N . ILE A 1 115 ? 9.274 4.188 -23.965 1.00 94.00 115 ILE A N 1
ATOM 908 C CA . ILE A 1 115 ? 10.091 2.987 -24.189 1.00 94.00 115 ILE A CA 1
ATOM 909 C C . ILE A 1 115 ? 11.105 3.149 -25.331 1.00 94.00 115 ILE A C 1
ATOM 911 O O . ILE A 1 115 ? 12.119 2.450 -25.361 1.00 94.00 115 ILE A O 1
ATOM 915 N N . SER A 1 116 ? 10.849 4.079 -26.256 1.00 93.12 116 SER A N 1
ATOM 916 C CA . SER A 1 116 ? 11.754 4.397 -27.362 1.00 93.12 116 SER A CA 1
ATOM 917 C C . SER A 1 116 ? 12.877 5.367 -26.970 1.00 93.12 116 SER A C 1
ATOM 919 O O . SER A 1 116 ? 13.824 5.541 -27.738 1.00 93.12 116 SER A O 1
ATOM 921 N N . GLY A 1 117 ? 12.790 5.960 -25.773 1.00 93.38 117 GLY A N 1
ATOM 922 C CA . GLY A 1 117 ? 13.757 6.906 -25.226 1.00 93.38 117 GLY A CA 1
ATOM 923 C C . GLY A 1 117 ? 15.057 6.270 -24.718 1.00 93.38 117 GLY A C 1
ATOM 924 O O . GLY A 1 117 ? 15.446 5.165 -25.100 1.00 93.38 117 GLY A O 1
ATOM 925 N N . ASP A 1 118 ? 15.759 6.990 -23.837 1.00 97.19 118 ASP A N 1
ATOM 926 C CA . ASP A 1 118 ? 17.031 6.531 -23.268 1.00 97.19 118 ASP A CA 1
ATOM 927 C C . ASP A 1 118 ? 16.824 5.290 -22.385 1.00 97.19 118 ASP A C 1
ATOM 929 O O . ASP A 1 118 ? 16.304 5.352 -21.270 1.00 97.19 118 ASP A O 1
ATOM 933 N N . VAL A 1 119 ? 17.290 4.150 -22.894 1.00 97.31 119 VAL A N 1
ATOM 934 C CA . VAL A 1 119 ? 17.215 2.837 -22.247 1.00 97.31 119 VAL A CA 1
ATOM 935 C C . VAL A 1 119 ? 17.838 2.833 -20.849 1.00 97.31 119 VAL A C 1
ATOM 937 O O . VAL A 1 119 ? 17.298 2.193 -19.946 1.00 97.31 119 VAL A O 1
ATOM 940 N N . ASN A 1 120 ? 18.972 3.507 -20.648 1.00 97.75 120 ASN A N 1
ATOM 941 C CA . ASN A 1 120 ? 19.650 3.516 -19.354 1.00 97.75 120 ASN A CA 1
ATOM 942 C C . ASN A 1 120 ? 18.895 4.396 -18.359 1.00 97.75 120 ASN A C 1
ATOM 944 O O . ASN A 1 120 ? 18.641 3.955 -17.241 1.00 97.75 120 ASN A O 1
ATOM 948 N N . ALA A 1 121 ? 18.458 5.583 -18.787 1.00 98.12 121 ALA A N 1
ATOM 949 C CA . ALA A 1 121 ? 17.650 6.462 -17.946 1.00 98.12 121 ALA A CA 1
ATOM 950 C C . ALA A 1 121 ? 16.322 5.798 -17.538 1.00 98.12 121 ALA A C 1
ATOM 952 O O . ALA A 1 121 ? 15.954 5.818 -16.361 1.00 98.12 121 ALA A O 1
ATOM 953 N N . ASN A 1 122 ? 15.641 5.142 -18.484 1.00 98.19 122 ASN A N 1
ATOM 954 C CA . ASN A 1 122 ? 14.408 4.401 -18.227 1.00 98.19 122 ASN A CA 1
ATOM 955 C C . ASN A 1 122 ? 14.634 3.240 -17.252 1.00 98.19 122 ASN A C 1
ATOM 957 O O . ASN A 1 122 ? 13.862 3.065 -16.308 1.00 98.19 122 ASN A O 1
ATOM 961 N N . ARG A 1 123 ? 15.705 2.457 -17.444 1.00 98.44 123 ARG A N 1
ATOM 962 C CA . ARG A 1 123 ? 16.057 1.357 -16.537 1.00 98.44 123 ARG A CA 1
ATOM 963 C C . ARG A 1 123 ? 16.299 1.865 -15.117 1.00 98.44 123 ARG A C 1
ATOM 965 O O . ARG A 1 123 ? 15.734 1.307 -14.179 1.00 98.44 123 ARG A O 1
ATOM 972 N N . ASP A 1 124 ? 17.096 2.917 -14.961 1.00 98.50 124 ASP A N 1
ATOM 973 C CA . ASP A 1 124 ? 17.436 3.486 -13.655 1.00 98.50 124 ASP A CA 1
ATOM 974 C C . ASP A 1 124 ? 16.208 4.069 -12.948 1.00 98.50 124 ASP A C 1
ATOM 976 O O . ASP A 1 124 ? 16.055 3.921 -11.732 1.00 98.50 124 ASP A O 1
ATOM 980 N N . TYR A 1 125 ? 15.320 4.724 -13.698 1.00 98.69 125 TYR A N 1
ATOM 981 C CA . TYR A 1 125 ? 14.050 5.222 -13.180 1.00 98.69 125 TYR A CA 1
ATOM 982 C C . TYR A 1 125 ? 13.171 4.072 -12.677 1.00 98.69 125 TYR A C 1
ATOM 984 O O . TYR A 1 125 ? 12.797 4.046 -11.504 1.00 98.69 125 TYR A O 1
ATOM 992 N N . LEU A 1 126 ? 12.915 3.069 -13.518 1.00 98.75 126 LEU A N 1
ATOM 993 C CA . LEU A 1 126 ? 12.040 1.953 -13.165 1.00 98.75 126 LEU A CA 1
ATOM 994 C C . LEU A 1 126 ? 12.599 1.084 -12.035 1.00 98.75 126 LEU A C 1
ATOM 996 O O . LEU A 1 126 ? 11.829 0.547 -11.246 1.00 98.75 126 LEU A O 1
ATOM 1000 N N . GLN A 1 127 ? 13.922 0.953 -11.897 1.00 98.69 127 GLN A N 1
ATOM 1001 C CA . GLN A 1 127 ? 14.517 0.272 -10.741 1.00 98.69 127 GLN A CA 1
ATOM 1002 C C . GLN A 1 127 ? 14.200 0.995 -9.427 1.00 98.69 127 GLN A C 1
ATOM 1004 O O . GLN A 1 127 ? 13.898 0.343 -8.424 1.00 98.69 127 GLN A O 1
ATOM 1009 N N . LYS A 1 128 ? 14.228 2.333 -9.430 1.00 98.81 128 LYS A N 1
ATOM 1010 C CA . LYS A 1 128 ? 13.845 3.143 -8.265 1.00 98.81 128 LYS A CA 1
ATOM 1011 C C . LYS A 1 128 ? 12.352 3.023 -7.988 1.00 98.81 128 LYS A C 1
ATOM 1013 O O . LYS A 1 128 ? 11.978 2.812 -6.838 1.00 98.81 128 LYS A O 1
ATOM 1018 N N . GLU A 1 129 ? 11.514 3.099 -9.019 1.00 98.81 129 GLU A N 1
ATOM 1019 C CA . GLU A 1 129 ? 10.066 2.935 -8.858 1.00 98.81 129 GLU A CA 1
ATOM 1020 C C . GLU A 1 129 ? 9.697 1.542 -8.357 1.00 98.81 129 GLU A C 1
ATOM 1022 O O . GLU A 1 129 ? 8.880 1.426 -7.449 1.00 98.81 129 GLU A O 1
ATOM 1027 N N . LYS A 1 130 ? 10.383 0.497 -8.833 1.00 98.75 130 LYS A N 1
ATOM 1028 C CA . LYS A 1 130 ? 10.221 -0.867 -8.324 1.00 98.75 130 LYS A CA 1
ATOM 1029 C C . LYS A 1 130 ? 10.521 -0.963 -6.829 1.00 98.75 130 LYS A C 1
ATOM 1031 O O . LYS A 1 130 ? 9.781 -1.609 -6.095 1.00 98.75 130 LYS A O 1
ATOM 1036 N N . ALA A 1 131 ? 11.609 -0.343 -6.375 1.00 98.75 131 ALA A N 1
ATOM 1037 C CA . ALA A 1 131 ? 11.963 -0.342 -4.959 1.00 98.75 131 ALA A CA 1
ATOM 1038 C C . ALA A 1 131 ? 10.927 0.417 -4.113 1.00 98.75 131 ALA A C 1
ATOM 1040 O O . ALA A 1 131 ? 10.555 -0.053 -3.039 1.00 98.75 131 ALA A O 1
ATOM 1041 N N . LYS A 1 132 ? 10.428 1.556 -4.612 1.00 98.88 132 LYS 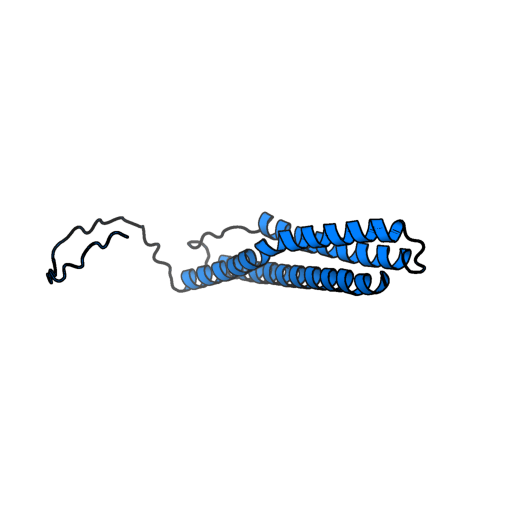A N 1
ATOM 1042 C CA . LYS A 1 132 ? 9.377 2.334 -3.944 1.00 98.88 132 LYS A CA 1
ATOM 1043 C C . LYS A 1 132 ? 8.083 1.536 -3.821 1.00 98.88 132 LYS A C 1
ATOM 1045 O O . LYS A 1 132 ? 7.605 1.364 -2.705 1.00 98.88 132 LYS A O 1
ATOM 1050 N N . ILE A 1 133 ? 7.553 0.999 -4.922 1.00 98.69 133 ILE A N 1
ATOM 1051 C CA . ILE A 1 133 ? 6.282 0.264 -4.885 1.00 98.69 133 ILE A CA 1
ATOM 1052 C C . ILE A 1 133 ? 6.388 -1.026 -4.058 1.00 98.69 133 ILE A C 1
ATOM 1054 O O . ILE A 1 133 ? 5.454 -1.368 -3.343 1.00 98.69 133 ILE A O 1
ATOM 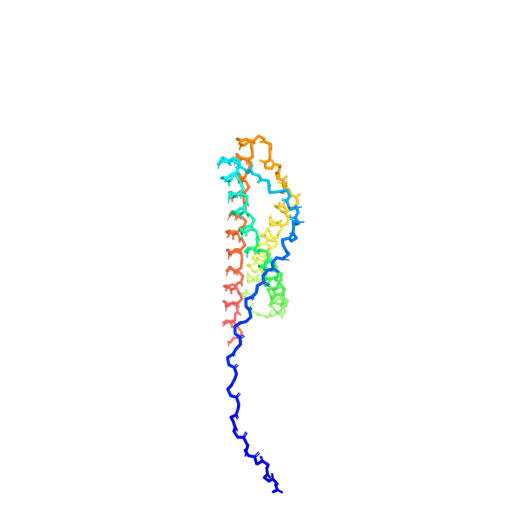1058 N N . ALA A 1 134 ? 7.547 -1.697 -4.048 1.00 98.75 134 ALA A N 1
ATOM 1059 C CA . ALA A 1 134 ? 7.786 -2.834 -3.156 1.00 98.75 134 ALA A CA 1
ATOM 1060 C C . ALA A 1 134 ? 7.787 -2.428 -1.668 1.00 98.75 134 ALA A C 1
ATOM 1062 O O . ALA A 1 134 ? 7.296 -3.174 -0.821 1.00 98.75 134 ALA A O 1
ATOM 1063 N N . SER A 1 135 ? 8.308 -1.240 -1.337 1.00 98.75 135 SER A N 1
ATOM 1064 C CA . SER A 1 135 ? 8.223 -0.691 0.023 1.00 98.75 135 SER A CA 1
ATOM 1065 C C . SER A 1 135 ?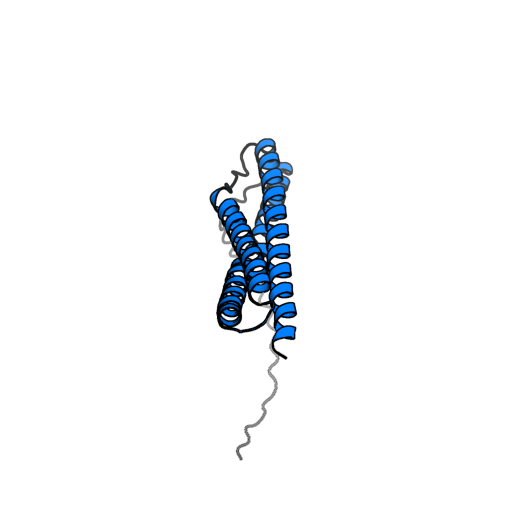 6.775 -0.403 0.418 1.00 98.75 135 SER A C 1
ATOM 1067 O O . SER A 1 135 ? 6.367 -0.779 1.516 1.00 98.75 135 SER A O 1
ATOM 1069 N N . VAL A 1 136 ? 5.994 0.204 -0.483 1.00 98.75 136 VAL A N 1
ATOM 1070 C CA . VAL A 1 136 ? 4.558 0.453 -0.274 1.00 98.75 136 VAL A CA 1
ATOM 1071 C C . VAL A 1 136 ? 3.816 -0.864 -0.051 1.00 98.75 136 VAL A C 1
ATOM 1073 O O . VAL A 1 136 ? 3.116 -1.002 0.946 1.00 98.75 136 VAL A O 1
ATOM 1076 N N . GLN A 1 137 ? 4.033 -1.873 -0.903 1.00 98.75 137 GLN A N 1
ATOM 1077 C CA . GLN A 1 137 ? 3.454 -3.212 -0.738 1.00 98.75 137 GLN A CA 1
ATOM 1078 C C . GLN A 1 137 ? 3.758 -3.796 0.648 1.00 98.75 137 GLN A C 1
ATOM 1080 O O . GLN A 1 137 ? 2.869 -4.306 1.332 1.00 98.75 137 GLN A O 1
ATOM 1085 N N . GLY A 1 138 ? 5.019 -3.711 1.083 1.00 98.75 138 GLY A N 1
ATOM 1086 C CA . GLY A 1 138 ? 5.430 -4.167 2.406 1.00 98.75 138 GLY A CA 1
ATOM 1087 C C . GLY A 1 138 ? 4.696 -3.437 3.531 1.00 98.75 138 GLY A C 1
ATOM 1088 O O . GLY A 1 138 ? 4.237 -4.076 4.479 1.00 98.75 138 GLY A O 1
ATOM 1089 N N . HIS A 1 139 ? 4.551 -2.117 3.430 1.00 98.81 139 HIS A N 1
ATOM 1090 C CA . HIS A 1 139 ? 3.845 -1.330 4.434 1.00 98.81 139 HIS A CA 1
ATOM 1091 C C . HIS A 1 139 ? 2.347 -1.656 4.472 1.00 98.81 139 HIS A C 1
ATOM 1093 O O . HIS A 1 139 ? 1.826 -1.937 5.549 1.00 98.81 139 HIS A O 1
ATOM 1099 N N . VAL A 1 140 ? 1.678 -1.731 3.318 1.00 98.81 140 VAL A N 1
ATOM 1100 C CA . VAL A 1 140 ? 0.257 -2.105 3.216 1.00 98.81 140 VAL A CA 1
ATOM 1101 C C . VAL A 1 140 ? -0.003 -3.466 3.860 1.00 98.81 140 VAL A C 1
ATOM 1103 O O . VAL A 1 140 ? -0.881 -3.585 4.715 1.00 98.81 140 VAL A O 1
ATOM 1106 N N . ASN A 1 141 ? 0.804 -4.476 3.528 1.00 98.75 141 ASN A N 1
ATOM 1107 C CA . ASN A 1 141 ? 0.665 -5.814 4.102 1.00 98.75 141 ASN A CA 1
ATOM 1108 C C . ASN A 1 141 ? 0.841 -5.816 5.628 1.00 98.75 141 ASN A C 1
ATOM 1110 O O . ASN A 1 141 ? 0.069 -6.458 6.342 1.00 98.75 141 ASN A O 1
ATOM 1114 N N . ASN A 1 142 ? 1.829 -5.080 6.144 1.00 98.75 142 ASN A N 1
ATOM 1115 C CA . ASN A 1 142 ? 2.044 -4.969 7.586 1.00 98.75 142 ASN A CA 1
ATOM 1116 C C . ASN A 1 142 ? 0.917 -4.194 8.282 1.00 98.75 142 ASN A C 1
ATOM 1118 O O . ASN A 1 142 ? 0.477 -4.605 9.350 1.00 98.75 142 ASN A O 1
ATOM 1122 N N . ALA A 1 143 ? 0.419 -3.110 7.683 1.00 98.75 143 ALA A N 1
ATOM 1123 C CA . ALA A 1 143 ? -0.671 -2.316 8.241 1.00 98.75 143 ALA A CA 1
ATOM 1124 C C . ALA A 1 143 ? -1.966 -3.133 8.353 1.00 98.75 143 ALA A C 1
ATOM 1126 O O . ALA A 1 143 ? -2.614 -3.116 9.399 1.00 98.75 143 ALA A O 1
ATOM 1127 N N . ILE A 1 144 ? -2.291 -3.910 7.313 1.00 98.75 144 ILE A N 1
ATOM 1128 C CA . ILE A 1 144 ? -3.422 -4.848 7.319 1.00 98.75 144 ILE A CA 1
ATOM 1129 C C . ILE A 1 144 ? -3.265 -5.871 8.441 1.00 98.75 144 ILE A C 1
ATOM 1131 O O . ILE A 1 144 ? -4.193 -6.059 9.227 1.00 98.75 144 ILE A O 1
ATOM 1135 N N . LYS A 1 145 ? -2.090 -6.498 8.540 1.00 98.56 145 LYS A N 1
ATOM 1136 C CA . LYS A 1 145 ? -1.812 -7.503 9.567 1.00 98.56 145 LYS A CA 1
ATOM 1137 C C . LYS A 1 145 ? -1.980 -6.931 10.979 1.00 98.56 145 LYS A C 1
ATOM 1139 O O . LYS A 1 145 ? -2.709 -7.511 11.776 1.00 98.56 145 LYS A O 1
ATOM 1144 N N . SER A 1 146 ? -1.376 -5.779 11.273 1.00 98.12 146 SER A N 1
ATOM 1145 C CA . SER A 1 146 ? -1.488 -5.129 12.587 1.00 98.12 146 SER A CA 1
ATOM 1146 C C . SER A 1 146 ? -2.936 -4.785 12.946 1.00 98.12 146 SER A C 1
ATOM 1148 O O . SER A 1 146 ? -3.339 -4.920 14.099 1.00 98.12 146 SER A O 1
ATOM 1150 N N . ALA A 1 147 ? -3.741 -4.364 11.967 1.00 98.38 147 ALA A N 1
ATOM 1151 C CA . ALA A 1 147 ? -5.154 -4.070 12.183 1.00 98.38 147 ALA A CA 1
ATOM 1152 C C . ALA A 1 147 ? -5.997 -5.320 12.438 1.00 98.38 147 ALA A C 1
ATOM 1154 O O . ALA A 1 147 ? -6.863 -5.300 13.312 1.00 98.38 147 ALA A O 1
ATOM 1155 N N . GLN A 1 148 ? -5.723 -6.414 11.729 1.00 97.88 148 GLN A N 1
ATOM 1156 C CA . GLN A 1 148 ? -6.359 -7.704 11.995 1.00 97.88 148 GLN A CA 1
ATOM 1157 C C . GLN A 1 148 ? -6.018 -8.204 13.405 1.00 97.88 148 GLN A C 1
ATOM 1159 O O . GLN A 1 148 ? -6.926 -8.526 14.166 1.00 97.88 148 GLN A O 1
ATOM 1164 N N . GLU A 1 149 ? -4.742 -8.163 13.797 1.00 96.62 149 GLU A N 1
ATOM 1165 C CA . GLU A 1 149 ? -4.298 -8.543 15.145 1.00 96.62 149 GLU A CA 1
ATOM 1166 C C . GLU A 1 149 ? -4.949 -7.669 16.232 1.00 96.62 149 GLU A C 1
ATOM 1168 O O . GLU A 1 149 ? -5.393 -8.179 17.262 1.00 96.62 149 GLU A O 1
ATOM 1173 N N . ALA A 1 150 ? -5.068 -6.356 16.008 1.00 95.19 150 ALA A N 1
ATOM 1174 C CA . ALA A 1 150 ? -5.749 -5.452 16.936 1.00 95.19 150 ALA A CA 1
ATOM 1175 C C . ALA A 1 150 ? -7.246 -5.785 17.086 1.00 95.19 150 ALA A C 1
ATOM 1177 O O . ALA A 1 150 ? -7.779 -5.776 18.198 1.00 95.19 150 ALA A O 1
ATOM 1178 N N . LEU A 1 151 ? -7.936 -6.116 15.991 1.00 94.69 151 LEU A N 1
ATOM 1179 C CA . LEU A 1 151 ? -9.350 -6.503 16.026 1.00 94.69 151 LEU A CA 1
ATOM 1180 C C . LEU A 1 151 ? -9.568 -7.858 16.720 1.00 94.69 151 LEU A C 1
ATOM 1182 O O . LEU A 1 151 ? -10.528 -7.997 17.479 1.00 94.69 151 LEU A O 1
ATOM 1186 N N . GLU A 1 152 ? -8.674 -8.827 16.512 1.00 91.31 152 GLU A N 1
ATOM 1187 C CA . GLU A 1 152 ? -8.729 -10.146 17.156 1.00 91.31 152 GLU A CA 1
ATOM 1188 C C . GLU A 1 152 ? -8.486 -10.060 18.668 1.00 91.31 152 GLU A C 1
ATOM 1190 O O . GLU A 1 152 ? -9.298 -10.551 19.456 1.00 91.31 152 GLU A O 1
ATOM 1195 N N . ASN A 1 153 ? -7.417 -9.375 19.090 1.00 80.00 153 ASN A N 1
ATOM 1196 C CA . ASN A 1 153 ? -7.046 -9.256 20.504 1.00 80.00 153 ASN A CA 1
ATOM 1197 C C . ASN A 1 153 ? -8.135 -8.562 21.336 1.00 80.00 153 ASN A C 1
ATOM 1199 O O . ASN A 1 153 ? -8.404 -8.953 22.475 1.00 80.00 153 ASN A O 1
ATOM 1203 N N . ASN A 1 154 ? -8.824 -7.584 20.745 1.00 64.62 154 ASN A N 1
ATOM 1204 C CA . ASN A 1 154 ? -9.925 -6.883 21.398 1.00 64.62 154 ASN A CA 1
ATOM 1205 C C . ASN A 1 154 ? -11.250 -7.680 21.389 1.00 64.62 154 ASN A C 1
ATOM 1207 O O . ASN A 1 154 ? -12.210 -7.278 22.051 1.00 64.62 154 ASN A O 1
ATOM 1211 N N . GLY A 1 155 ? -11.353 -8.783 20.637 1.00 59.00 155 GLY A N 1
ATOM 1212 C CA . GLY A 1 155 ? -12.502 -9.700 20.670 1.00 59.00 155 GLY A CA 1
ATOM 1213 C C . GLY A 1 155 ? -12.544 -10.564 21.935 1.00 59.00 155 GLY A C 1
ATOM 1214 O O . GLY A 1 155 ? -13.615 -10.949 22.394 1.00 59.00 155 GLY A O 1
ATOM 1215 N N . THR A 1 156 ? -11.385 -10.805 22.549 1.00 54.16 156 THR A N 1
ATOM 1216 C CA . THR A 1 156 ? -11.236 -11.567 23.801 1.00 54.16 156 THR A CA 1
ATOM 1217 C C . THR A 1 156 ? -11.675 -10.813 25.057 1.00 54.16 156 THR A C 1
ATOM 1219 O O . THR A 1 156 ? -11.817 -11.429 26.105 1.00 54.16 156 THR A O 1
ATOM 1222 N N . ILE A 1 157 ? -11.871 -9.495 24.963 1.00 52.22 157 ILE A N 1
ATOM 1223 C CA . ILE A 1 157 ? -12.171 -8.606 26.101 1.00 52.22 157 ILE A CA 1
ATOM 1224 C C . ILE A 1 157 ? -13.688 -8.392 26.275 1.00 52.22 157 ILE A C 1
ATOM 1226 O O . ILE A 1 157 ? -14.148 -7.944 27.319 1.00 52.22 157 ILE A O 1
ATOM 1230 N N . GLU A 1 158 ? -14.490 -8.752 25.268 1.00 50.50 158 GLU A N 1
ATOM 1231 C CA . GLU A 1 158 ? -15.960 -8.715 25.343 1.00 50.50 158 GLU A CA 1
ATOM 1232 C C . GLU A 1 158 ? -16.588 -9.978 25.980 1.00 50.50 158 GLU A C 1
ATOM 1234 O O . GLU A 1 158 ? -17.815 -10.095 25.993 1.00 50.50 158 GLU A O 1
ATOM 1239 N N . GLN A 1 159 ? -15.785 -10.912 26.516 1.00 41.44 159 GLN A N 1
ATOM 1240 C CA . GLN A 1 159 ? -16.238 -12.089 27.285 1.00 41.44 159 GLN A CA 1
ATOM 1241 C C . GLN A 1 159 ? -15.859 -11.971 28.762 1.00 41.44 159 GLN A C 1
ATOM 1243 O O . GLN A 1 159 ? -16.691 -12.389 29.601 1.00 41.44 159 GLN A O 1
#

Radius of gyration: 28.42 Å; chains: 1; bounding box: 67×52×82 Å

Sequence (159 aa):
MNKISFCPLLLILGLFSCSSSTKEQGSDEVVLSPEQQQVKDLENKVLDIHDEVMPQMGTLVSLKEQLQAKNQTLSSSNHPDAYDQVILNDLVITNLDQAHEEMMDWMRNYQRIDISGDVNANRDYLQKEKAKIASVQGHVNNAIKSAQEALENNGTIEQ

pLDDT: mean 86.08, std 20.35, range [30.53, 98.88]

Foldseek 3Di:
DDDDDDDDDDDDDDPDDDDDDPPPPDPVPPPADPLLVVLVVLVVLLVVLLVVCVVLLVVLVVLLVVLVVVLVVLVVDPDPCSVVLNVLSVVLSVLSVVLNVLSVVLVVPDDDDDSVDDSVVSNVVSVVSSVSSVVSSVSSVVSSVSSVVSSVVVVVVVD